Protein 2ZQE (pdb70)

Structure (mmCIF, N/CA/C/O backbone):
data_2ZQE
#
_entry.id   2ZQE
#
_cell.length_a   48.813
_cell.length_b   54.216
_cell.length_c   30.243
_cell.angle_alpha   90.00
_cell.angle_beta   90.00
_cell.angle_gamma   90.00
#
_symmetry.space_group_name_H-M   'P 21 21 2'
#
loop_
_entity.id
_entity.type
_entity.pdbx_description
1 polymer 'MutS2 protein'
2 water water
#
loop_
_atom_site.group_PDB
_atom_site.id
_atom_site.type_symbol
_atom_site.label_atom_id
_atom_site.label_alt_id
_atom_site.label_comp_id
_atom_site.label_asym_id
_atom_site.label_entity_id
_atom_site.label_seq_id
_atom_site.pdbx_PDB_ins_code
_atom_site.Cartn_x
_atom_site.Cartn_y
_atom_site.Cartn_z
_atom_site.occupancy
_atom_site.B_iso_or_equiv
_atom_site.auth_seq_id
_atom_site.auth_comp_id
_atom_site.auth_asym_id
_atom_site.auth_atom_id
_atom_site.pdbx_PDB_model_num
ATOM 1 N N . VAL A 1 4 ? 8.933 -0.820 18.924 1.00 16.01 3 VAL A N 1
ATOM 2 C CA . VAL A 1 4 ? 9.733 -2.061 19.179 1.00 15.47 3 VAL A CA 1
ATOM 3 C C . VAL A 1 4 ? 8.792 -3.238 19.431 1.00 15.06 3 VAL A C 1
ATOM 4 O O . VAL A 1 4 ? 7.883 -3.136 20.258 1.00 15.42 3 VAL A O 1
ATOM 8 N N . LYS A 1 5 ? 9.001 -4.339 18.709 1.00 14.23 4 LYS A N 1
ATOM 9 C CA . LYS A 1 5 ? 8.160 -5.530 18.828 1.00 13.91 4 LYS A CA 1
ATOM 10 C C . LYS A 1 5 ? 8.075 -5.978 20.286 1.00 13.15 4 LYS A C 1
ATOM 11 O O . LYS A 1 5 ? 9.089 -6.103 20.958 1.00 12.58 4 LYS A O 1
ATOM 17 N N . GLU A 1 6 ? 6.856 -6.194 20.765 1.00 13.22 5 GLU A N 1
ATOM 18 C CA . GLU A 1 6 ? 6.636 -6.609 22.144 1.00 12.68 5 GLU A CA 1
ATOM 19 C C . GLU A 1 6 ? 5.681 -7.783 22.164 1.00 12.25 5 GLU A C 1
ATOM 20 O O . GLU A 1 6 ? 4.666 -7.779 21.454 1.00 12.91 5 GLU A O 1
ATOM 26 N N . VAL A 1 7 ? 6.016 -8.788 22.965 1.00 10.75 6 VAL A N 1
ATOM 27 C CA . VAL A 1 7 ? 5.144 -9.942 23.173 1.00 10.44 6 VAL A CA 1
ATOM 28 C C . VAL A 1 7 ? 4.676 -9.990 24.635 1.00 9.34 6 VAL A C 1
ATOM 29 O O . VAL A 1 7 ? 5.475 -9.889 25.560 1.00 8.04 6 VAL A O 1
ATOM 33 N N . ASP A 1 8 ? 3.366 -10.130 24.811 1.00 8.07 7 ASP A N 1
ATOM 34 C CA . ASP A 1 8 ? 2.760 -10.129 26.132 1.00 8.06 7 ASP A CA 1
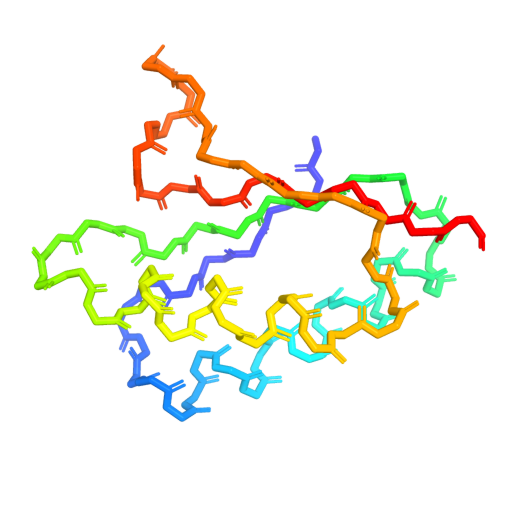ATOM 35 C C . ASP A 1 8 ? 2.620 -11.558 26.638 1.00 7.90 7 ASP A C 1
ATOM 36 O O . ASP A 1 8 ? 1.753 -12.318 26.181 1.00 8.02 7 ASP A O 1
ATOM 41 N N . LEU A 1 9 ? 3.480 -11.906 27.590 1.00 6.30 8 LEU A N 1
ATOM 42 C CA . LEU A 1 9 ? 3.517 -13.240 28.189 1.00 6.36 8 LEU A CA 1
ATOM 43 C C . LEU A 1 9 ? 2.773 -13.337 29.527 1.00 6.25 8 LEU A C 1
ATOM 44 O O . LEU A 1 9 ? 2.764 -14.385 30.161 1.00 5.95 8 LEU A O 1
ATOM 49 N N . ARG A 1 10 ? 2.192 -12.234 29.987 1.00 6.85 9 ARG A N 1
ATOM 50 C CA . ARG A 1 10 ? 1.543 -12.237 31.292 1.00 7.14 9 ARG A CA 1
ATOM 51 C C . ARG A 1 10 ? 0.363 -13.181 31.245 1.00 7.76 9 ARG A C 1
ATOM 52 O O . ARG A 1 10 ? -0.353 -13.214 30.243 1.00 10.24 9 ARG A O 1
ATOM 60 N N . GLY A 1 11 ? 0.189 -13.947 32.317 1.00 8.57 10 GLY A N 1
ATOM 61 C CA . GLY A 1 11 ? -0.903 -14.915 32.408 1.00 8.17 10 GLY A CA 1
ATOM 62 C C . GLY A 1 11 ? -0.532 -16.310 31.944 1.00 7.37 10 GLY A C 1
ATOM 63 O O . GLY A 1 11 ? -1.324 -17.243 32.083 1.00 8.00 10 GLY A O 1
ATOM 64 N N . LEU A 1 12 ? 0.661 -16.466 31.372 1.00 6.57 11 LEU A N 1
ATOM 65 C CA . LEU A 1 12 ? 1.129 -17.795 30.965 1.00 5.49 11 LEU A CA 1
ATOM 66 C C . LEU A 1 12 ? 1.881 -18.498 32.108 1.00 5.59 11 LEU A C 1
ATOM 67 O O . LEU A 1 12 ? 2.520 -17.854 32.921 1.00 5.50 11 LEU A O 1
ATOM 72 N N . THR A 1 13 ? 1.824 -19.828 32.151 1.00 5.76 12 THR A N 1
ATOM 73 C CA . THR A 1 13 ? 2.729 -20.583 33.024 1.00 5.54 12 THR A CA 1
ATOM 74 C C . THR A 1 13 ? 4.167 -20.393 32.551 1.00 5.45 12 THR A C 1
ATOM 75 O O . THR A 1 13 ? 4.386 -19.951 31.424 1.00 6.07 12 THR A O 1
ATOM 79 N N . VAL A 1 14 ? 5.136 -20.753 33.385 1.00 5.46 13 VAL A N 1
ATOM 80 C CA . VAL A 1 14 ? 6.555 -20.743 32.924 1.00 6.21 13 VAL A CA 1
ATOM 81 C C . VAL A 1 14 ? 6.726 -21.519 31.605 1.00 6.55 13 VAL A C 1
ATOM 82 O O . VAL A 1 14 ? 7.340 -21.024 30.644 1.00 5.58 13 VAL A O 1
ATOM 86 N N . ALA A 1 15 ? 6.155 -22.721 31.543 1.00 6.52 14 ALA A N 1
ATOM 87 C CA . ALA A 1 15 ? 6.305 -23.551 30.333 1.00 7.11 14 ALA A CA 1
ATOM 88 C C . ALA A 1 15 ? 5.700 -22.907 29.085 1.00 7.11 14 ALA A C 1
ATOM 89 O O . ALA A 1 15 ? 6.318 -22.901 28.009 1.00 7.91 14 ALA A O 1
ATOM 91 N N . GLU A 1 16 ? 4.496 -22.354 29.218 1.00 6.70 15 GLU A N 1
ATOM 92 C CA . GLU A 1 16 ? 3.847 -21.684 28.093 1.00 7.67 15 GLU A CA 1
ATOM 93 C C . GLU A 1 16 ? 4.658 -20.449 27.685 1.00 6.75 15 GLU A C 1
ATOM 94 O O . GLU A 1 16 ? 4.870 -20.190 26.489 1.00 6.28 15 GLU A O 1
ATOM 100 N N . ALA A 1 17 ? 5.107 -19.703 28.687 1.00 5.90 16 ALA A N 1
ATOM 101 C CA . ALA A 1 17 ? 5.893 -18.484 28.447 1.00 5.63 16 ALA A CA 1
ATOM 102 C C . ALA A 1 17 ? 7.189 -18.782 27.707 1.00 5.58 16 ALA A C 1
ATOM 103 O O . ALA A 1 17 ? 7.536 -18.094 26.745 1.00 5.51 16 ALA A O 1
ATOM 105 N N . LEU A 1 18 ? 7.899 -19.820 28.136 1.00 5.62 17 LEU A N 1
ATOM 106 C CA . LEU A 1 18 ? 9.149 -20.195 27.461 1.00 5.93 17 LEU A CA 1
ATOM 107 C C . LEU A 1 18 ? 8.941 -20.691 26.027 1.00 5.76 17 LEU A C 1
ATOM 108 O O . LEU A 1 18 ? 9.747 -20.394 25.144 1.00 5.61 17 LEU A O 1
ATOM 113 N N . LEU A 1 19 ? 7.864 -21.451 25.803 1.00 5.44 18 LEU A N 1
ATOM 114 C CA . LEU A 1 19 ? 7.488 -21.836 24.434 1.00 6.56 18 LEU A CA 1
ATOM 115 C C . LEU A 1 19 ? 7.251 -20.606 23.544 1.00 6.42 18 LEU A C 1
ATOM 116 O O . LEU A 1 19 ? 7.728 -20.542 22.382 1.00 5.85 18 LEU A O 1
ATOM 121 N N . GLU A 1 20 ? 6.520 -19.626 24.080 1.00 6.28 19 GLU A N 1
ATOM 122 C CA . GLU A 1 20 ? 6.252 -18.413 23.326 1.00 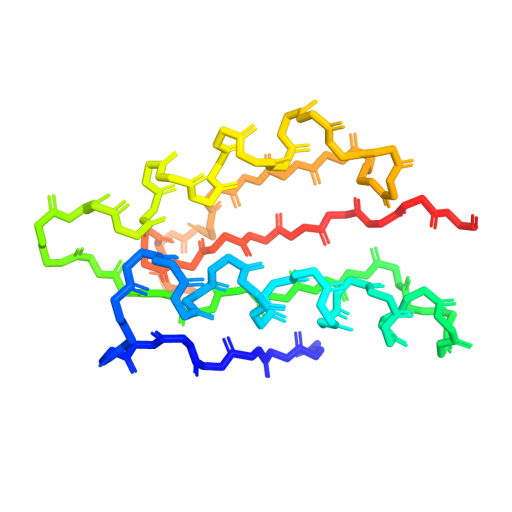6.48 19 GLU A CA 1
ATOM 123 C C . GLU A 1 20 ? 7.507 -17.582 23.129 1.00 6.16 19 GLU A C 1
ATOM 124 O O . GLU A 1 20 ? 7.682 -16.975 22.072 1.0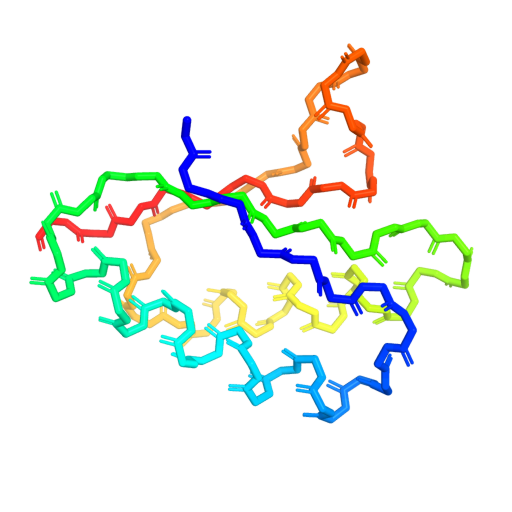0 6.56 19 GLU A O 1
ATOM 130 N N . VAL A 1 21 ? 8.376 -17.534 24.135 1.00 5.72 20 VAL A N 1
ATOM 131 C CA . VAL A 1 21 ? 9.642 -16.807 23.972 1.00 5.41 20 VAL A CA 1
ATOM 132 C C . VAL A 1 21 ? 10.479 -17.407 22.836 1.00 5.96 20 VAL A C 1
ATOM 133 O O . VAL A 1 21 ? 11.017 -16.681 21.998 1.00 6.82 20 VAL A O 1
ATOM 137 N N . ASP A 1 22 ? 10.553 -18.727 22.790 1.00 6.09 21 ASP A N 1
ATOM 138 C CA . ASP A 1 22 ? 11.270 -19.419 21.720 1.00 6.50 21 ASP A CA 1
ATOM 139 C C . ASP A 1 22 ? 10.721 -19.016 20.341 1.00 7.36 21 ASP A C 1
ATOM 140 O O . ASP A 1 22 ? 11.495 -18.688 19.432 1.00 7.54 21 ASP A O 1
ATOM 145 N N . GLN A 1 23 ? 9.394 -18.987 20.216 1.00 7.47 22 GLN A N 1
ATOM 146 C CA . GLN A 1 23 ? 8.742 -18.581 18.969 1.00 7.85 22 GLN A CA 1
ATOM 147 C C . GLN A 1 23 ? 8.976 -17.109 18.64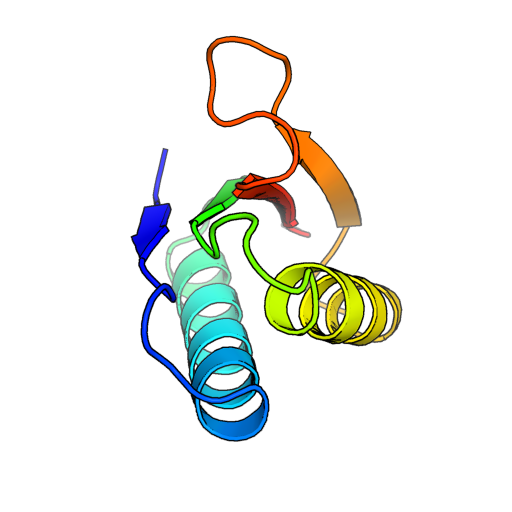2 1.00 7.54 22 GLN A C 1
ATOM 148 O O . GLN A 1 23 ? 9.264 -16.748 17.484 1.00 7.72 22 GLN A O 1
ATOM 154 N N . ALA A 1 24 ? 8.857 -16.249 19.655 1.00 6.39 23 ALA A N 1
ATOM 155 C CA . ALA A 1 24 ? 9.034 -14.815 19.436 1.00 6.64 23 ALA A CA 1
ATOM 156 C C . ALA A 1 24 ? 10.466 -14.473 19.007 1.00 6.19 23 ALA A C 1
ATOM 157 O O . ALA A 1 24 ? 10.663 -13.587 18.169 1.00 6.90 23 ALA A O 1
ATOM 159 N N . LEU A 1 25 ? 11.458 -15.169 19.570 1.00 6.26 24 LEU A N 1
ATOM 160 C CA . LEU A 1 25 ? 12.862 -14.950 19.177 1.00 5.70 24 LEU A CA 1
ATOM 161 C C . LEU A 1 25 ? 13.047 -15.411 17.734 1.00 6.31 24 LEU A C 1
ATOM 162 O O . LEU A 1 25 ? 13.682 -14.721 16.926 1.00 6.76 24 LEU A O 1
ATOM 167 N N . GLU A 1 26 ? 12.443 -16.552 17.405 1.00 6.31 25 GLU A N 1
ATOM 168 C CA . GLU A 1 26 ? 12.537 -17.071 16.037 1.00 7.59 25 GLU A CA 1
ATOM 169 C C . GLU A 1 26 ? 11.964 -16.064 15.034 1.00 7.71 25 GLU A C 1
ATOM 170 O O . GLU A 1 26 ? 12.584 -15.771 14.001 1.00 7.50 25 GLU A O 1
ATOM 176 N N . GLU A 1 27 ? 10.786 -15.531 15.348 1.00 8.02 26 GLU A N 1
ATOM 177 C CA . GLU A 1 27 ? 10.107 -14.600 14.459 1.00 9.15 26 GLU A CA 1
ATOM 178 C C . GLU A 1 27 ? 10.860 -13.273 14.369 1.00 9.01 26 GLU A C 1
ATOM 179 O O . GLU A 1 27 ? 10.975 -12.687 13.294 1.00 9.39 26 GLU A O 1
ATOM 185 N N . ALA A 1 28 ? 11.386 -12.807 15.494 1.00 8.90 27 ALA A N 1
ATOM 186 C CA . ALA A 1 28 ? 12.101 -11.528 15.524 1.00 8.62 27 ALA A CA 1
ATOM 187 C C . ALA A 1 28 ? 13.349 -11.612 14.642 1.00 9.14 27 ALA A C 1
ATOM 188 O O . ALA A 1 28 ? 13.603 -10.701 13.851 1.00 8.85 27 ALA A O 1
ATOM 190 N N . ARG A 1 29 ? 14.090 -12.715 14.734 1.00 9.38 28 ARG A N 1
ATOM 191 C CA . ARG A 1 29 ? 15.256 -12.915 13.858 1.00 10.57 28 ARG A CA 1
ATOM 192 C C . ARG A 1 29 ? 14.864 -13.133 12.386 1.00 10.49 28 ARG A C 1
ATOM 193 O O . ARG A 1 29 ? 15.559 -12.651 11.480 1.00 10.65 28 ARG A O 1
ATOM 201 N N . ALA A 1 30 ? 13.755 -13.832 12.161 1.00 10.35 29 ALA A N 1
ATOM 202 C CA . ALA A 1 30 ? 13.242 -14.075 10.799 1.00 10.19 29 ALA A CA 1
ATOM 203 C C . ALA A 1 30 ? 12.907 -12.749 10.119 1.00 10.45 29 ALA A C 1
ATOM 204 O O . ALA A 1 30 ? 13.111 -12.596 8.909 1.00 9.92 29 ALA A O 1
ATOM 206 N N . LEU A 1 31 ? 12.402 -11.804 10.911 1.00 10.06 30 LEU A N 1
ATOM 207 C CA . LEU A 1 31 ? 11.986 -10.499 10.420 1.00 11.39 30 LEU A CA 1
ATOM 208 C C . LEU A 1 31 ? 13.172 -9.536 10.320 1.00 11.12 30 LEU A C 1
ATOM 209 O O . LEU A 1 31 ? 13.044 -8.459 9.746 1.00 11.61 30 LEU A O 1
ATOM 214 N N . GLY A 1 32 ? 14.318 -9.919 10.881 1.00 10.97 31 GLY A N 1
ATOM 2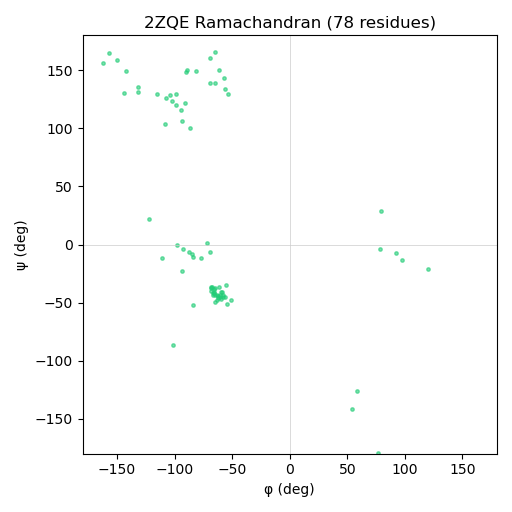15 C CA . GLY A 1 32 ? 15.499 -9.051 10.836 1.00 10.74 31 GLY A CA 1
ATOM 216 C C . GLY A 1 32 ? 15.497 -7.925 11.861 1.00 11.11 31 GLY A C 1
ATOM 217 O O . GLY A 1 32 ? 16.096 -6.862 11.631 1.00 11.01 31 GLY A O 1
ATOM 218 N N . LEU A 1 33 ? 14.827 -8.161 12.996 1.00 10.37 32 LEU A N 1
ATOM 219 C CA . LEU A 1 33 ? 14.742 -7.185 14.079 1.00 10.49 32 LEU A CA 1
ATOM 220 C C . LEU A 1 33 ? 15.979 -7.227 14.948 1.00 10.54 32 LEU A C 1
ATOM 221 O O . LEU A 1 33 ? 16.592 -8.287 15.117 1.00 10.92 32 LEU A O 1
ATOM 226 N N . SER A 1 34 ? 16.322 -6.066 15.506 1.00 9.99 33 SER A N 1
ATOM 227 C CA . SER A 1 34 ? 17.479 -5.952 16.377 1.00 9.60 33 SER A CA 1
ATOM 228 C C . SER A 1 34 ? 17.108 -6.120 17.844 1.00 8.76 33 SER A C 1
ATOM 229 O O . SER A 1 34 ? 17.975 -6.429 18.662 1.00 7.74 33 SER A O 1
ATOM 232 N N . THR A 1 35 ? 15.839 -5.875 18.172 1.00 8.33 34 THR A N 1
ATOM 233 C CA . THR A 1 35 ? 15.393 -5.826 19.566 1.00 8.55 34 THR A CA 1
ATOM 234 C C . THR A 1 35 ? 14.011 -6.451 19.698 1.00 8.53 34 THR A C 1
ATOM 235 O O . THR A 1 35 ? 13.195 -6.347 18.772 1.00 7.75 34 THR A O 1
ATOM 239 N N . LEU A 1 36 ? 13.756 -7.050 20.863 1.00 7.05 35 LEU A N 1
ATOM 240 C CA . LEU A 1 36 ? 12.469 -7.648 21.189 1.00 6.87 35 LEU A CA 1
ATOM 241 C C . LEU A 1 36 ? 12.172 -7.419 22.662 1.00 6.44 35 LEU A C 1
ATOM 242 O O . LEU A 1 36 ? 13.015 -7.683 23.521 1.00 6.33 35 LEU A O 1
ATOM 247 N N . ARG A 1 37 ? 10.971 -6.932 22.951 1.00 5.92 36 ARG A N 1
ATOM 248 C CA . ARG A 1 37 ? 10.546 -6.745 24.346 1.00 5.90 36 ARG A CA 1
ATOM 249 C C . ARG A 1 37 ? 9.667 -7.897 24.801 1.00 5.85 36 ARG A C 1
ATOM 250 O O . ARG A 1 37 ? 8.719 -8.264 24.125 1.00 7.15 36 ARG A O 1
ATOM 258 N N . LEU A 1 38 ? 10.011 -8.475 25.950 1.00 4.90 37 LEU A N 1
ATOM 259 C CA . LEU A 1 38 ? 9.227 -9.545 26.544 1.00 5.02 37 LEU A CA 1
ATOM 260 C C . LEU A 1 38 ? 8.502 -9.015 27.773 1.00 4.82 37 LEU A C 1
ATOM 261 O O . LEU A 1 38 ? 9.096 -8.799 28.822 1.00 5.56 37 LEU A O 1
ATOM 266 N N . LEU A 1 39 ? 7.206 -8.769 27.618 1.00 4.40 38 LEU A N 1
ATOM 267 C CA . LEU A 1 39 ? 6.385 -8.285 28.721 1.00 4.96 38 LEU A CA 1
ATOM 268 C C . LEU A 1 39 ? 5.865 -9.476 29.516 1.00 5.69 38 LEU A C 1
ATOM 269 O O . LEU A 1 39 ? 4.896 -10.133 29.109 1.00 5.50 38 LEU A O 1
ATOM 274 N N . HIS A 1 40 ? 6.518 -9.765 30.643 1.00 5.41 39 HIS A N 1
ATOM 275 C CA . HIS A 1 40 ? 6.122 -10.918 31.476 1.00 5.13 39 HIS A CA 1
ATOM 276 C C . HIS A 1 40 ? 5.516 -10.523 32.805 1.00 5.31 39 HIS A C 1
ATOM 277 O O . HIS A 1 40 ? 4.979 -11.367 33.531 1.00 5.18 39 HIS A O 1
ATOM 284 N N . GLY A 1 41 ? 5.647 -9.245 33.134 1.00 5.82 40 GLY A N 1
ATOM 285 C CA . GLY A 1 41 ? 5.135 -8.727 34.377 1.00 6.14 40 GLY A CA 1
ATOM 286 C C . GLY A 1 41 ? 6.002 -9.079 35.563 1.00 7.14 40 GLY A C 1
ATOM 287 O O . GLY A 1 41 ? 7.037 -9.749 35.431 1.00 6.30 40 GLY A O 1
ATOM 288 N N . LYS A 1 42 ? 5.561 -8.637 36.737 1.00 7.87 41 LYS A N 1
ATOM 289 C CA . LYS A 1 42 ? 6.348 -8.823 37.946 1.00 8.66 41 LYS A CA 1
ATOM 290 C C 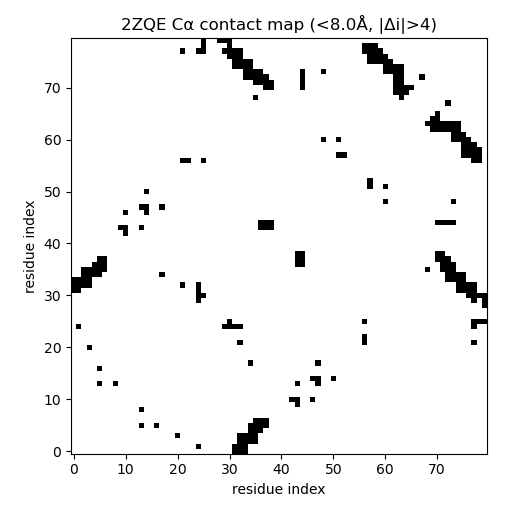. LYS A 1 42 ? 5.799 -9.982 38.757 1.00 9.31 41 LYS A C 1
ATOM 291 O O . LYS A 1 42 ? 6.244 -11.119 38.574 1.00 9.25 41 LYS A O 1
ATOM 297 N N . GLY A 1 43 ? 4.807 -9.724 39.610 1.00 9.52 42 GLY A N 1
ATOM 298 C CA . GLY A 1 43 ? 4.144 -10.814 40.343 1.00 10.08 42 GLY A CA 1
ATOM 299 C C . GLY A 1 43 ? 5.084 -11.634 41.200 1.00 9.24 42 GLY A C 1
ATOM 300 O O . GLY A 1 43 ? 5.805 -11.096 42.041 1.00 10.34 42 GLY A O 1
ATOM 301 N N . THR A 1 44 ? 5.072 -12.944 40.989 1.00 8.72 43 THR A N 1
ATOM 302 C CA . THR A 1 44 ? 5.950 -13.852 41.740 1.00 7.76 43 THR A CA 1
ATOM 303 C C . THR A 1 44 ? 7.383 -13.820 41.226 1.00 7.73 43 THR A C 1
ATOM 304 O O . THR A 1 44 ? 8.282 -14.410 41.840 1.00 7.16 43 THR A O 1
ATOM 308 N N . GLY A 1 45 ? 7.585 -13.195 40.067 1.00 6.62 44 GLY A N 1
ATOM 309 C CA . GLY A 1 45 ? 8.904 -13.200 39.431 1.00 6.49 44 GLY A CA 1
ATOM 310 C C . GLY A 1 45 ? 9.248 -14.491 38.705 1.00 5.91 44 GLY A C 1
ATOM 311 O O . GLY A 1 45 ? 10.304 -14.577 38.081 1.00 5.38 44 GLY A O 1
ATOM 312 N N . ALA A 1 46 ? 8.371 -15.498 38.780 1.00 4.88 45 ALA A N 1
ATOM 313 C CA . ALA A 1 46 ? 8.676 -16.806 38.188 1.00 5.12 45 ALA A CA 1
ATOM 314 C C . ALA A 1 46 ? 8.921 -16.713 36.686 1.00 4.88 45 ALA A C 1
ATOM 315 O O . ALA A 1 46 ? 9.840 -17.363 36.162 1.00 5.43 45 ALA A O 1
ATOM 317 N N . LEU A 1 47 ? 8.116 -15.903 35.992 1.00 4.79 46 LEU A N 1
ATOM 318 C CA . LEU A 1 47 ? 8.360 -15.691 34.555 1.00 4.79 46 LEU A CA 1
ATOM 319 C C . LEU A 1 47 ? 9.683 -14.989 34.288 1.00 4.71 46 LEU A C 1
ATOM 320 O O . LEU A 1 47 ? 10.463 -15.451 33.449 1.00 4.08 46 LEU A O 1
ATOM 325 N N . ARG A 1 48 ? 9.938 -13.879 34.987 1.00 4.89 47 ARG A N 1
ATOM 326 C CA . ARG A 1 48 ? 11.173 -13.124 34.780 1.00 4.68 47 ARG A CA 1
ATOM 327 C C . ARG A 1 48 ? 12.378 -14.048 34.951 1.00 5.01 47 ARG A C 1
ATOM 328 O O . ARG A 1 48 ? 13.270 -14.082 34.095 1.00 4.92 47 ARG A O 1
ATOM 336 N N . GLN A 1 49 ? 12.420 -14.774 36.067 1.00 5.46 48 GLN A N 1
ATOM 337 C CA . GLN A 1 49 ? 13.575 -15.617 36.350 1.00 6.59 48 GLN A CA 1
ATOM 338 C C . GLN A 1 49 ? 13.776 -16.705 35.310 1.00 6.18 48 GLN A C 1
ATOM 339 O O . GLN A 1 49 ? 14.908 -16.921 34.838 1.00 6.30 48 GLN A O 1
ATOM 345 N N . ALA A 1 50 ? 12.684 -17.391 34.952 1.00 5.52 49 ALA A N 1
ATOM 346 C CA . ALA A 1 50 ? 12.767 -18.497 34.001 1.00 5.72 49 ALA A CA 1
ATOM 347 C C . ALA A 1 50 ? 13.168 -18.000 32.618 1.00 5.42 49 ALA A C 1
ATOM 348 O O . ALA A 1 50 ? 13.998 -18.608 31.944 1.00 5.39 49 ALA A O 1
ATOM 350 N N . ILE A 1 51 ? 12.590 -16.871 32.213 1.00 4.57 50 ILE A N 1
ATOM 351 C CA . ILE A 1 51 ? 12.930 -16.258 30.928 1.00 4.09 50 ILE A CA 1
ATOM 352 C C . ILE A 1 51 ? 14.404 -15.806 30.857 1.00 4.30 50 ILE A C 1
ATOM 353 O O . ILE A 1 51 ? 15.115 -16.101 29.874 1.00 4.02 50 ILE A O 1
ATOM 358 N N . ARG A 1 52 ? 14.876 -15.115 31.886 1.00 4.99 51 ARG A N 1
ATOM 359 C CA . ARG A 1 52 ? 16.270 -14.667 31.886 1.00 5.37 51 ARG A CA 1
ATOM 360 C C . ARG A 1 52 ? 17.223 -15.854 31.750 1.00 5.71 51 ARG A C 1
ATOM 361 O O . ARG A 1 52 ? 18.168 -15.800 30.962 1.00 5.84 51 ARG A O 1
ATOM 369 N N . GLU A 1 53 ? 16.953 -16.937 32.476 1.00 5.84 52 GLU A N 1
ATOM 370 C CA . GLU A 1 53 ? 17.829 -18.111 32.379 1.00 6.98 52 GLU A CA 1
ATOM 371 C C . GLU A 1 53 ? 17.780 -18.760 30.977 1.00 7.00 52 GLU A C 1
ATOM 372 O O . GLU A 1 53 ? 18.815 -19.146 30.405 1.00 7.11 52 GLU A O 1
ATOM 378 N N . ALA A 1 54 ? 16.579 -18.844 30.398 1.00 6.18 53 ALA A N 1
ATOM 379 C CA . ALA A 1 54 ? 16.453 -19.336 29.023 1.00 6.26 53 ALA A CA 1
ATOM 380 C C . ALA A 1 54 ? 17.262 -18.482 28.033 1.00 6.38 53 ALA A C 1
ATOM 381 O O . ALA A 1 54 ? 17.933 -19.009 27.115 1.00 6.62 53 ALA A O 1
ATOM 383 N N . LEU A 1 55 ? 17.230 -17.162 28.234 1.00 5.39 54 LEU A N 1
ATOM 384 C CA . LEU A 1 55 ? 17.930 -16.232 27.333 1.00 4.82 54 LEU A CA 1
ATOM 385 C C . LEU A 1 55 ? 19.442 -16.388 27.438 1.00 4.57 54 LEU A C 1
ATOM 386 O O . LEU A 1 55 ? 20.141 -16.274 26.432 1.00 5.37 54 LEU A O 1
ATOM 391 N N . ARG A 1 56 ? 19.934 -16.653 28.646 1.00 5.11 55 ARG A N 1
ATOM 392 C CA . ARG A 1 56 ? 21.365 -16.942 28.835 1.00 5.39 55 ARG A CA 1
ATOM 393 C C . ARG A 1 56 ? 21.842 -18.085 27.954 1.00 6.55 55 ARG A C 1
ATOM 394 O O . ARG A 1 56 ? 22.983 -18.055 27.465 1.00 6.79 55 ARG A O 1
ATOM 402 N N . ARG A 1 57 ? 20.966 -19.070 27.732 1.00 7.76 56 ARG A N 1
ATOM 403 C CA . ARG A 1 57 ? 21.321 -20.284 26.992 1.00 8.56 56 ARG A CA 1
ATOM 404 C C . ARG A 1 57 ? 21.010 -20.191 25.502 1.00 9.24 56 ARG A C 1
ATOM 405 O O . ARG A 1 57 ? 21.347 -21.095 24.726 1.00 9.44 56 ARG A O 1
ATOM 413 N N . ASP A 1 58 ? 20.391 -19.086 25.091 1.00 8.76 57 ASP A N 1
ATOM 414 C CA . ASP A 1 58 ? 19.856 -18.969 23.741 1.00 9.22 57 ASP A CA 1
ATOM 415 C C . ASP A 1 58 ? 20.825 -18.303 22.761 1.00 9.89 57 ASP A C 1
ATOM 416 O O . ASP A 1 58 ? 21.163 -17.127 22.902 1.00 9.23 57 ASP A O 1
ATOM 421 N N . LYS A 1 59 ? 21.258 -19.061 21.756 1.00 10.81 58 LYS A N 1
ATOM 422 C CA . LYS A 1 59 ? 22.241 -18.552 20.790 1.00 11.55 58 LYS A CA 1
ATOM 423 C C . LYS A 1 59 ? 21.728 -17.444 19.852 1.00 11.23 58 LYS A C 1
ATOM 424 O O . LYS A 1 59 ? 22.513 -16.867 19.082 1.00 11.51 58 LYS A O 1
ATOM 430 N N . ARG A 1 60 ? 20.429 -17.152 19.914 1.00 9.56 59 ARG A N 1
ATOM 431 C CA . ARG A 1 60 ? 19.838 -16.060 19.140 1.00 9.28 59 ARG A CA 1
ATOM 432 C C . ARG A 1 60 ? 19.968 -14.715 19.836 1.00 9.23 59 ARG A C 1
ATOM 433 O O . ARG A 1 60 ? 19.637 -13.681 19.251 1.00 10.46 59 ARG A O 1
ATOM 441 N N . VAL A 1 61 ? 20.425 -14.745 21.087 1.00 8.17 60 VAL A N 1
ATOM 442 C CA . VAL A 1 61 ? 20.446 -13.555 21.946 1.00 7.88 60 VAL A CA 1
ATOM 443 C C . VAL A 1 61 ? 21.863 -13.002 22.064 1.00 8.01 60 VAL A C 1
ATOM 444 O O . VAL A 1 61 ? 22.803 -13.733 22.394 1.00 8.38 60 VAL A O 1
ATOM 448 N N . GLU A 1 62 ? 22.006 -11.704 21.804 1.00 8.10 61 GLU A N 1
ATOM 449 C CA . GLU A 1 62 ? 23.266 -11.020 22.062 1.00 9.53 61 GLU A CA 1
ATOM 450 C C . GLU A 1 62 ? 23.344 -10.588 23.529 1.00 9.27 61 GLU A C 1
ATOM 451 O O . GLU A 1 62 ? 24.327 -10.859 24.213 1.00 9.71 61 GLU A O 1
ATOM 457 N N . SER A 1 63 ? 22.311 -9.893 24.000 1.00 8.02 62 SER A N 1
ATOM 458 C CA . SER A 1 63 ? 22.272 -9.481 25.403 1.00 7.67 62 SER A CA 1
ATOM 459 C C . SER A 1 63 ? 20.828 -9.237 25.817 1.00 6.66 62 SER A C 1
ATOM 460 O O . SER A 1 63 ? 19.937 -9.176 24.970 1.00 6.49 62 SER A O 1
ATOM 463 N N . PHE A 1 64 ? 20.591 -9.159 27.117 1.00 6.07 63 PHE A N 1
ATOM 464 C CA . PHE A 1 64 ? 19.254 -8.820 27.608 1.00 4.69 63 PHE A CA 1
ATOM 465 C C . PHE A 1 64 ? 19.383 -8.097 28.930 1.00 5.10 63 PHE A C 1
ATOM 466 O O . PHE A 1 64 ? 20.411 -8.213 29.611 1.00 5.08 63 PHE A O 1
ATOM 474 N N . ALA A 1 65 ? 18.335 -7.357 29.290 1.00 4.63 64 ALA A N 1
ATOM 475 C CA . ALA A 1 65 ? 18.303 -6.600 30.544 1.00 5.07 64 ALA A CA 1
ATOM 476 C C . ALA A 1 65 ? 16.873 -6.235 30.870 1.00 4.64 64 ALA A C 1
ATOM 477 O O . ALA A 1 65 ? 16.026 -6.203 29.982 1.00 4.95 64 ALA A O 1
ATOM 479 N N . ASP A 1 66 ? 16.598 -5.992 32.148 1.00 4.37 65 ASP A N 1
ATOM 480 C CA . ASP A 1 66 ? 15.322 -5.384 32.530 1.00 5.15 65 ASP A CA 1
ATOM 481 C C . ASP A 1 66 ? 15.180 -4.054 31.813 1.00 5.14 65 ASP A C 1
ATOM 482 O O . ASP A 1 66 ? 16.178 -3.324 31.625 1.00 5.34 65 ASP A O 1
ATOM 487 N N . ALA A 1 67 ? 13.951 -3.746 31.413 1.00 5.62 66 ALA A N 1
ATOM 488 C CA . ALA A 1 67 ? 13.601 -2.405 30.938 1.00 6.43 66 ALA A CA 1
ATOM 489 C C . ALA A 1 67 ? 13.848 -1.407 32.082 1.00 7.06 66 ALA A C 1
ATOM 490 O O . ALA A 1 67 ? 13.753 -1.770 33.270 1.00 7.89 66 ALA A O 1
ATOM 492 N N . PRO A 1 68 ? 14.197 -0.154 31.731 1.00 7.50 67 PRO A N 1
ATOM 493 C CA . PRO A 1 68 ? 14.366 0.876 32.769 1.00 8.24 67 PRO A CA 1
ATOM 494 C C . PRO A 1 68 ? 13.037 1.254 33.409 1.00 9.07 67 PRO A C 1
ATOM 495 O O . PRO A 1 68 ? 11.968 0.981 32.827 1.00 9.45 67 PRO A O 1
ATOM 499 N N . PRO A 1 69 ? 13.090 1.865 34.606 1.00 9.59 68 PRO A N 1
ATOM 500 C CA . PRO A 1 69 ? 11.847 2.353 35.206 1.00 10.13 68 PRO A CA 1
ATOM 501 C C . PRO A 1 69 ? 11.138 3.318 34.249 1.00 10.14 68 PRO A C 1
ATOM 502 O O . PRO A 1 69 ? 11.781 4.200 33.686 1.00 9.58 68 PRO A O 1
ATOM 506 N N . GLY A 1 70 ? 9.829 3.138 34.066 1.00 10.61 69 GLY A N 1
ATOM 507 C CA . GLY A 1 70 ? 9.052 3.957 33.140 1.00 11.02 69 GLY A CA 1
ATOM 508 C C . GLY A 1 70 ? 8.839 3.315 31.794 1.00 11.05 69 GLY A C 1
ATOM 509 O O . GLY A 1 70 ? 8.011 3.776 31.009 1.00 11.60 69 GLY A O 1
ATOM 510 N N . GLU A 1 71 ? 9.600 2.248 31.517 1.00 10.33 70 GLU A N 1
ATOM 511 C CA . GLU A 1 71 ? 9.434 1.454 30.305 1.00 9.71 70 GLU A CA 1
ATOM 512 C C . GLU A 1 71 ? 9.151 -0.018 30.609 1.00 9.43 70 GLU A C 1
ATOM 513 O O . GLU A 1 71 ? 9.363 -0.881 29.764 1.00 10.04 70 GLU A O 1
ATOM 519 N N . GLY A 1 72 ? 8.655 -0.275 31.811 1.00 9.15 71 GLY A N 1
ATOM 520 C CA . GLY A 1 72 ? 8.248 -1.619 32.215 1.00 9.03 71 GLY A CA 1
ATOM 521 C C . GLY A 1 72 ? 9.006 -2.147 33.408 1.00 8.53 71 GLY A C 1
ATOM 522 O O . GLY A 1 72 ? 8.542 -3.078 34.089 1.00 8.60 71 GLY A O 1
ATOM 523 N N . GLY A 1 73 ? 10.182 -1.573 33.661 1.00 7.96 72 GLY A N 1
ATOM 524 C CA . GLY A 1 73 ? 11.031 -2.001 34.761 1.00 7.43 72 GLY A CA 1
ATOM 525 C C . GLY A 1 73 ? 11.279 -3.497 34.670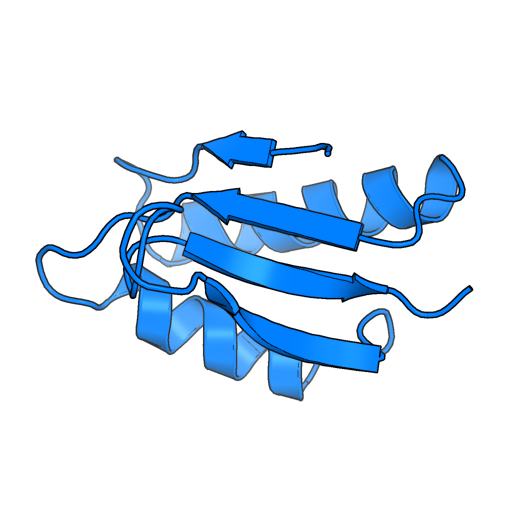 1.00 7.17 72 GLY A C 1
ATOM 526 O O . GLY A 1 73 ? 11.415 -4.046 33.565 1.00 6.31 72 GLY A O 1
ATOM 527 N N . HIS A 1 74 ? 11.295 -4.148 35.837 1.00 6.84 73 HIS A N 1
ATOM 528 C CA . HIS A 1 74 ? 11.569 -5.594 35.937 1.00 7.05 73 HIS A CA 1
ATOM 529 C C . HIS A 1 74 ? 10.407 -6.471 35.417 1.00 6.92 73 HIS A C 1
ATOM 530 O O . HIS A 1 74 ? 10.494 -7.700 35.463 1.00 7.12 73 HIS A O 1
ATOM 537 N N . GLY A 1 75 ? 9.332 -5.846 34.928 1.00 5.95 74 GLY A N 1
ATOM 538 C CA . GLY A 1 75 ? 8.238 -6.570 34.271 1.00 5.20 74 GLY A CA 1
ATOM 539 C C . GLY A 1 75 ? 8.455 -6.777 32.772 1.00 5.04 74 GLY A C 1
ATOM 540 O O . GLY A 1 75 ? 7.667 -7.459 32.093 1.00 4.53 74 GLY A O 1
ATOM 541 N N . VAL A 1 76 ? 9.520 -6.179 32.240 1.00 4.85 75 VAL A N 1
ATOM 542 C CA . VAL A 1 76 ? 9.837 -6.361 30.823 1.00 4.90 75 VAL A CA 1
ATOM 543 C C . VAL A 1 76 ? 11.309 -6.700 30.687 1.00 4.99 75 VAL A C 1
ATOM 544 O O . VAL A 1 76 ? 12.158 -6.032 31.275 1.00 4.61 75 VAL A O 1
ATOM 548 N N . THR A 1 77 ? 11.598 -7.747 29.918 1.00 4.50 76 THR A N 1
ATOM 549 C CA . THR A 1 77 ? 12.980 -8.050 29.549 1.00 4.14 76 THR A CA 1
ATOM 550 C C . THR A 1 77 ? 13.199 -7.591 28.119 1.00 3.81 76 THR A C 1
ATOM 551 O O . THR A 1 77 ? 12.485 -7.994 27.193 1.00 4.85 76 THR A O 1
ATOM 555 N N . VAL A 1 78 ? 14.200 -6.732 27.948 1.00 3.76 77 VAL A N 1
ATOM 556 C CA . VAL A 1 78 ? 14.534 -6.191 26.640 1.00 4.27 77 VAL A CA 1
ATOM 557 C C . VAL A 1 78 ? 15.698 -6.986 26.068 1.00 4.35 77 VAL A C 1
ATOM 558 O O . VAL A 1 78 ? 16.769 -7.028 26.658 1.00 5.21 77 VAL A O 1
ATOM 562 N N . VAL A 1 79 ? 15.455 -7.606 24.916 1.00 4.27 78 VAL A N 1
ATOM 563 C CA . VAL A 1 79 ? 16.417 -8.518 24.290 1.00 4.85 78 VAL A CA 1
ATOM 564 C C . VAL A 1 79 ? 17.053 -7.875 23.061 1.00 5.59 78 VAL A C 1
ATOM 565 O O . VAL A 1 79 ? 16.350 -7.413 22.155 1.00 5.52 78 VAL A O 1
ATOM 569 N N . ALA A 1 80 ? 18.383 -7.843 23.048 1.00 5.57 79 ALA A N 1
ATOM 570 C CA . ALA A 1 80 ? 19.143 -7.488 21.856 1.00 7.29 79 ALA A CA 1
ATOM 571 C C . ALA A 1 80 ? 19.441 -8.768 21.097 1.00 7.72 79 ALA A C 1
ATOM 572 O O . ALA A 1 80 ? 20.100 -9.675 21.618 1.00 8.08 79 ALA A O 1
ATOM 574 N N . LEU A 1 81 ? 18.994 -8.826 19.852 1.00 9.11 80 LEU A N 1
ATOM 575 C CA . LEU A 1 81 ? 19.121 -10.032 19.050 1.00 10.72 80 LEU A CA 1
ATOM 576 C C . LEU A 1 81 ? 20.425 -10.065 18.270 1.00 12.41 80 LEU A C 1
ATOM 577 O O . LEU A 1 81 ? 20.942 -9.020 17.856 1.00 12.61 80 LEU A O 1
ATOM 582 N N . ARG A 1 82 ? 20.957 -11.259 18.058 1.00 14.22 81 ARG A N 1
ATOM 583 C CA . ARG A 1 82 ? 22.048 -11.377 17.103 1.00 17.09 81 ARG A CA 1
ATOM 584 C C . ARG A 1 82 ? 21.503 -11.124 15.690 1.00 18.14 81 ARG A C 1
ATOM 585 O O . ARG A 1 82 ? 20.382 -11.536 15.368 1.00 18.48 81 ARG A O 1
ATOM 593 N N . PRO A 1 83 ? 22.266 -10.388 14.865 1.00 19.71 82 PRO A N 1
ATOM 594 C CA . PRO A 1 83 ? 21.885 -10.112 13.470 1.00 20.51 82 PRO A CA 1
ATOM 595 C C . PRO A 1 83 ? 21.927 -11.321 12.540 1.00 20.96 82 PRO A C 1
ATOM 596 O O . PRO A 1 83 ? 22.358 -12.404 12.932 1.00 21.95 82 PRO A O 1
#

Sequence (80 aa):
VKEVDLRGLTVAEALLEVDQALEEARALGLSTLRLLHGKGTGALRQAIREALRRDKRVESFADAPPGEGGHGVTVVALRP

Organism: Thermus thermophilus (strain ATCC 27634 / DSM 579 / HB8) (NCBI:txid300852)

Secondary structure (DSSP, 8-state):
--EEE-TT--HHHHHHHHHHHHHHHHHTT-SEEEEE--STTSHHHHHHHHHHHH-TTEEEEEEPPTTTTGGGEEEEEEP-

Solvent-accessible surface area: 4846 Å² total; per-residue (Å²): 132,74,77,22,78,0,136,85,57,83,57,77,86,0,56,131,60,4,71,84,2,0,97,84,0,93,92,133,66,51,84,41,0,47,0,32,7,15,135,84,134,25,49,23,57,134,24,0,48,91,29,3,137,182,31,180,43,18,118,60,44,54,33,4,71,130,84,104,35,10,102,4,2,0,41,0,30,7,128,142

B-factor: mean 11.17, std 7.56, range [3.4, 48.01]

Radius of gyration: 11.28 Å; Cα contacts (8 Å, |Δi|>4): 141; chains: 1; bounding box: 24×28×31 Å

Foldseek 3Di:
DAEDEQEPPDLVVLLVVVVVVLVVCVVVVHFKYKYQHAPPPCSNLVSVVVSLVVDPQFPDKDADDPVGRGSRMIMTGTDD

CATH classification: 3.30.1370.110

Nearest PDB structures (foldseek):
  2zqe-assembly1_A  TM=1.013E+00  e=1.396E-16  Thermus thermophilus HB8
  4od6-assembly1_A  TM=9.886E-01  e=9.145E-11  Deinococcus radiodurans R1 = ATCC 13939 = DSM 20539
  8r55-assembly1_z  TM=8.829E-01  e=3.814E-07  Bacillus subtilis
  8qpp-asse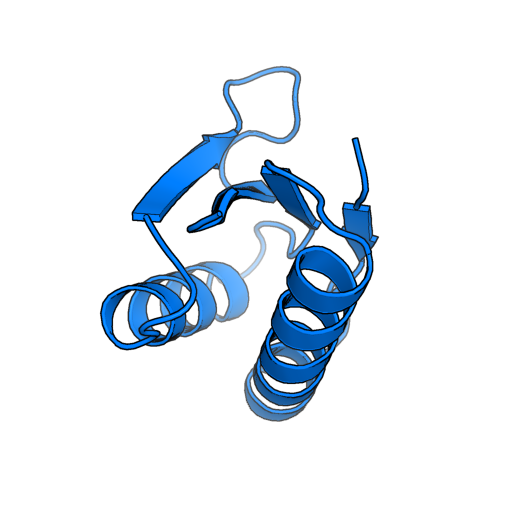mbly1_W  TM=8.240E-01  e=7.554E-07  Bacillus subtilis
  7qgr-assembly1_v  TM=9.338E-01  e=4.556E-05  Escherichia coli

InterPro domains:
  IPR000432 DNA mismatch repair protein MutS, C-terminal [PF00488] (312-491)
  IPR000432 DNA mismatch repair protein MutS, C-terminal [PS00486] (389-405)
  IPR000432 DNA mismatch repair protein MutS, C-terminal [SM00534] (308-492)
  IPR002625 Smr domain [PF01713] (668-743)
  IPR002625 Smr domain [PS50828] (668-743)
  IPR002625 Smr domain [SM00463] (665-743)
  IPR003593 AAA+ ATPase domain [SM00382] (307-466)
  IPR005747 Endonuclease MutS2 [MF_00092] (1-742)
  IPR005747 Endonuclease MutS2 [PIRSF005814] (3-743)
  IPR005747 Endonuclease MutS2 [TIGR01069] (2-742)
  IPR007696 DNA mismatch repair protein MutS, core [SM00533] (8-297)
  IPR027417 P-loop containing nucleoside triphosphate hydrolase [G3DSA:3.40.50.300] (277-577)
  IPR027417 P-loop containing nucleoside triphosphate hydrolase [SSF52540] (285-491)
  IPR036063 Smr domain superfamily [G3DSA:3.30.1370.110] (659-743)
  IPR036063 Smr domain superfamily [SSF160443] (667-743)
  IPR036187 DNA mismatch repair protein MutS, core domain superfamily [SSF48334] (20-273)
  IPR045076 DNA mismatch repair MutS [PTHR48466] (302-648)
  IPR046893 MutS2 and Smr-associated SH3 domain [PF20297] (606-644)